Protein AF-A0A7C2EC09-F1 (afdb_monomer_lite)

Foldseek 3Di:
DDADDPVVLCVVLVDDLVVLCVQLVHDSVQVVCVNVVNDGDDPSSSVSSVVVVVVSVVVVVVVPDVPPDPVPPDPVVVVVVVVVVVVVVVVD

Structure (mmCIF, N/CA/C/O backbone):
data_AF-A0A7C2EC09-F1
#
_entry.id   AF-A0A7C2EC09-F1
#
loop_
_atom_site.group_PDB
_atom_site.id
_atom_site.type_symbol
_atom_site.label_atom_id
_atom_site.label_alt_id
_atom_site.label_comp_id
_atom_site.label_asym_id
_atom_site.label_entity_id
_atom_site.label_seq_id
_atom_site.pdbx_PDB_ins_code
_atom_site.Cartn_x
_atom_site.Cartn_y
_atom_site.Cartn_z
_atom_site.occupancy
_atom_site.B_iso_or_equiv
_atom_site.auth_seq_id
_atom_site.auth_comp_id
_atom_site.auth_asym_id
_atom_site.auth_atom_id
_atom_site.pdbx_PDB_model_num
ATOM 1 N N . MET A 1 1 ? 6.995 -18.477 -2.506 1.00 51.84 1 MET A N 1
ATOM 2 C CA . MET A 1 1 ? 6.277 -17.288 -1.995 1.00 51.84 1 MET A CA 1
ATOM 3 C C . MET A 1 1 ? 5.600 -16.623 -3.184 1.00 51.84 1 MET A C 1
ATOM 5 O O . MET A 1 1 ? 6.310 -16.359 -4.147 1.00 51.84 1 MET A O 1
ATOM 9 N N . PRO A 1 2 ? 4.269 -16.442 -3.197 1.00 63.34 2 PRO A N 1
ATOM 10 C CA . PRO A 1 2 ? 3.593 -15.762 -4.302 1.00 63.34 2 PRO A CA 1
ATOM 11 C C . PRO A 1 2 ? 4.098 -14.315 -4.422 1.00 63.34 2 PRO A C 1
ATOM 13 O O . PRO A 1 2 ? 4.318 -13.653 -3.405 1.00 63.34 2 PRO A O 1
ATOM 16 N N . ARG A 1 3 ? 4.309 -13.840 -5.656 1.00 72.50 3 ARG A N 1
ATOM 17 C CA . ARG A 1 3 ? 4.730 -12.460 -5.948 1.00 72.50 3 ARG A CA 1
ATOM 18 C C . ARG A 1 3 ? 3.680 -11.489 -5.399 1.00 72.50 3 ARG A C 1
ATOM 20 O O . ARG A 1 3 ? 2.484 -11.725 -5.551 1.00 72.50 3 ARG A O 1
ATOM 27 N N . PHE A 1 4 ? 4.119 -10.427 -4.724 1.00 84.25 4 PHE A N 1
ATOM 28 C CA . PHE A 1 4 ? 3.202 -9.417 -4.200 1.00 84.25 4 PHE A CA 1
ATOM 29 C C . PHE A 1 4 ? 2.577 -8.633 -5.358 1.00 84.25 4 PHE A C 1
ATOM 31 O O . PHE A 1 4 ? 3.294 -8.027 -6.154 1.00 84.25 4 PHE A O 1
ATOM 38 N N . ASP A 1 5 ? 1.249 -8.645 -5.435 1.00 88.44 5 ASP A N 1
ATOM 39 C CA . ASP A 1 5 ? 0.494 -7.921 -6.453 1.00 88.44 5 ASP A CA 1
ATOM 40 C C . ASP A 1 5 ? 0.121 -6.524 -5.940 1.00 88.44 5 ASP A C 1
ATOM 42 O O . ASP A 1 5 ? -0.772 -6.354 -5.102 1.00 88.44 5 ASP A O 1
ATOM 46 N N . LEU A 1 6 ? 0.844 -5.522 -6.443 1.00 89.38 6 LEU A N 1
ATOM 47 C CA . LEU A 1 6 ? 0.642 -4.124 -6.085 1.00 89.38 6 LEU A CA 1
ATOM 48 C C . LEU A 1 6 ? -0.679 -3.566 -6.634 1.00 89.38 6 LEU A C 1
ATOM 50 O O . LEU A 1 6 ? -1.335 -2.794 -5.939 1.00 89.38 6 LEU A O 1
ATOM 54 N N . GLN A 1 7 ? -1.100 -3.963 -7.839 1.00 89.38 7 GLN A N 1
ATOM 55 C CA . GLN A 1 7 ? -2.351 -3.471 -8.428 1.00 89.38 7 GLN A CA 1
ATOM 56 C C . GLN A 1 7 ? -3.547 -3.954 -7.615 1.00 89.38 7 GLN A C 1
ATOM 58 O O . GLN A 1 7 ? -4.404 -3.159 -7.224 1.00 89.38 7 GLN A O 1
ATOM 63 N N . ARG A 1 8 ? -3.555 -5.246 -7.278 1.00 90.06 8 ARG A N 1
ATOM 64 C CA . ARG A 1 8 ? -4.579 -5.824 -6.411 1.00 90.06 8 ARG A CA 1
ATOM 65 C C . ARG A 1 8 ? -4.582 -5.177 -5.028 1.00 90.06 8 ARG A C 1
ATOM 67 O O . ARG A 1 8 ? -5.648 -4.890 -4.496 1.00 90.06 8 ARG A O 1
ATOM 74 N N . PHE A 1 9 ? -3.410 -4.907 -4.452 1.00 90.81 9 PHE A N 1
ATOM 75 C CA . PHE A 1 9 ? -3.313 -4.211 -3.169 1.00 90.81 9 PHE A CA 1
ATOM 76 C C . PHE A 1 9 ? -3.947 -2.812 -3.209 1.00 90.81 9 PHE A C 1
ATOM 78 O O . PHE A 1 9 ? -4.697 -2.465 -2.296 1.00 90.81 9 PHE A O 1
ATOM 85 N N . LEU A 1 10 ? -3.673 -2.017 -4.247 1.00 90.50 10 LEU A N 1
ATOM 86 C CA . LEU A 1 10 ? -4.250 -0.677 -4.394 1.00 90.50 10 LEU A CA 1
ATOM 87 C C . LEU A 1 10 ? -5.774 -0.744 -4.570 1.00 90.50 10 LEU A C 1
ATOM 89 O O . LEU A 1 10 ? -6.491 0.008 -3.915 1.00 90.50 10 LEU A O 1
ATOM 93 N N . ALA A 1 11 ? -6.268 -1.692 -5.373 1.00 89.00 11 ALA A N 1
ATOM 94 C CA . ALA A 1 11 ? -7.701 -1.907 -5.570 1.00 89.00 11 ALA A CA 1
ATOM 95 C C . ALA A 1 11 ? -8.422 -2.318 -4.273 1.00 89.00 11 ALA A C 1
ATOM 97 O O . ALA A 1 11 ? -9.499 -1.809 -3.982 1.00 89.00 11 ALA A O 1
ATOM 98 N N . GLU A 1 12 ? -7.820 -3.203 -3.472 1.00 89.00 12 GLU A N 1
ATOM 99 C CA . GLU A 1 12 ? -8.399 -3.672 -2.205 1.00 89.00 12 GLU A CA 1
ATOM 100 C C . GLU A 1 12 ? -8.355 -2.615 -1.093 1.00 89.00 12 GLU A C 1
ATOM 102 O O . GLU A 1 12 ? -9.223 -2.599 -0.229 1.00 89.00 12 GLU A O 1
ATOM 107 N N . THR A 1 13 ? -7.331 -1.757 -1.073 1.00 84.69 13 THR A N 1
ATOM 108 C CA . THR A 1 13 ? -7.135 -0.772 0.009 1.00 84.69 13 THR A CA 1
ATOM 109 C C . THR A 1 13 ? -7.674 0.619 -0.314 1.00 84.69 13 THR A C 1
ATOM 111 O O . THR A 1 13 ? -7.751 1.457 0.582 1.00 84.69 13 THR A O 1
ATOM 114 N N . GLY A 1 14 ? -7.994 0.902 -1.581 1.00 86.12 14 GLY A N 1
ATOM 115 C CA . GLY A 1 14 ? -8.398 2.234 -2.042 1.00 86.12 14 GLY A CA 1
ATOM 116 C C . GLY A 1 14 ? -7.291 3.292 -1.943 1.00 86.12 14 GLY A C 1
ATOM 117 O O . GLY A 1 14 ? -7.555 4.488 -2.080 1.00 86.12 14 GLY A O 1
ATOM 118 N N . LEU A 1 15 ? -6.045 2.884 -1.679 1.00 87.38 15 LEU A N 1
ATOM 119 C CA . LEU A 1 15 ? -4.901 3.789 -1.655 1.00 87.38 15 LEU A CA 1
ATOM 120 C C . LEU A 1 15 ? -4.534 4.216 -3.077 1.00 87.38 15 LEU A C 1
ATOM 122 O O . LEU A 1 15 ? -4.552 3.416 -4.008 1.00 87.38 15 LEU A O 1
ATOM 126 N N . ASN A 1 16 ? -4.131 5.476 -3.229 1.00 90.00 16 ASN A N 1
ATOM 127 C CA . ASN A 1 16 ? -3.516 5.955 -4.461 1.00 90.00 16 ASN A CA 1
ATOM 128 C C . ASN A 1 16 ? -1.981 5.823 -4.395 1.00 90.00 16 ASN A C 1
ATOM 130 O O . ASN A 1 16 ? -1.388 5.749 -3.312 1.00 90.00 16 ASN A O 1
ATOM 134 N N . LEU A 1 17 ? -1.342 5.801 -5.567 1.00 90.56 17 LEU A N 1
ATOM 135 C CA . LEU A 1 17 ? 0.113 5.671 -5.712 1.00 90.56 17 LEU A CA 1
ATOM 136 C C . LEU A 1 17 ? 0.904 6.731 -4.918 1.00 90.56 17 LEU A C 1
ATOM 138 O O . LEU A 1 17 ? 1.784 6.325 -4.153 1.00 90.56 17 LEU A O 1
ATOM 142 N N . PRO A 1 18 ? 0.566 8.038 -4.973 1.00 90.19 18 PRO A N 1
ATOM 143 C CA . PRO A 1 18 ? 1.272 9.058 -4.197 1.00 90.19 18 PRO A CA 1
ATOM 144 C C . PRO A 1 18 ? 1.227 8.818 -2.682 1.00 90.19 18 PRO A C 1
ATOM 146 O O . PRO A 1 18 ? 2.237 8.962 -1.987 1.00 90.19 18 PRO A O 1
ATOM 149 N N . ARG A 1 19 ? 0.065 8.424 -2.133 1.00 88.56 19 ARG A N 1
ATOM 150 C CA . ARG A 1 19 ? -0.048 8.130 -0.694 1.00 88.56 19 ARG A CA 1
ATOM 151 C C . ARG A 1 19 ? 0.755 6.899 -0.321 1.00 88.56 19 ARG A C 1
ATOM 153 O O . ARG A 1 19 ? 1.403 6.904 0.724 1.00 88.56 19 ARG A O 1
ATOM 160 N N . LEU A 1 20 ? 0.736 5.862 -1.155 1.00 91.38 20 LEU A N 1
ATOM 161 C CA . LEU A 1 20 ? 1.537 4.673 -0.901 1.00 91.38 20 LEU A CA 1
ATOM 162 C C . LEU A 1 20 ? 3.038 4.995 -0.937 1.00 91.38 20 LEU A C 1
ATOM 164 O O . LEU A 1 20 ? 3.758 4.585 -0.028 1.00 91.38 20 LEU A O 1
ATOM 168 N N . ALA A 1 21 ? 3.494 5.781 -1.915 1.00 92.19 21 ALA A N 1
ATOM 169 C CA . ALA A 1 21 ? 4.879 6.242 -2.012 1.00 92.19 21 ALA A CA 1
ATOM 170 C C . ALA A 1 21 ? 5.315 6.979 -0.736 1.00 92.19 21 ALA A C 1
ATOM 172 O O . ALA A 1 21 ? 6.355 6.664 -0.157 1.00 92.19 21 ALA A O 1
ATOM 173 N N . SER A 1 22 ? 4.465 7.881 -0.235 1.00 91.56 22 SER A N 1
ATOM 174 C CA . SER A 1 22 ? 4.688 8.597 1.026 1.00 91.56 22 SER A CA 1
ATOM 175 C C . SER A 1 22 ? 4.773 7.655 2.236 1.00 91.56 22 SER A C 1
ATOM 177 O O . SER A 1 22 ? 5.701 7.755 3.042 1.00 91.56 22 SER A O 1
ATOM 179 N N . HIS A 1 23 ? 3.864 6.678 2.343 1.00 88.00 23 HIS A N 1
ATOM 180 C CA . HIS A 1 23 ? 3.878 5.690 3.429 1.00 88.00 23 HIS A CA 1
ATOM 181 C C . HIS A 1 23 ? 5.128 4.808 3.427 1.00 88.00 23 HIS A C 1
ATOM 183 O O . HIS A 1 23 ? 5.676 4.514 4.491 1.00 88.00 23 HIS A O 1
ATOM 189 N N . LEU A 1 24 ? 5.572 4.389 2.244 1.00 90.25 24 LEU A N 1
ATOM 190 C CA . LEU A 1 24 ? 6.763 3.563 2.068 1.00 90.25 24 LEU A CA 1
ATOM 191 C C . LEU A 1 24 ? 8.061 4.386 2.096 1.00 90.25 24 LEU A C 1
ATOM 193 O O . LEU A 1 24 ? 9.136 3.813 2.253 1.00 90.25 24 LEU A O 1
ATOM 197 N N . ARG A 1 25 ? 7.964 5.722 2.002 1.00 92.25 25 ARG A N 1
ATOM 198 C CA . ARG A 1 25 ? 9.090 6.658 1.841 1.00 92.25 25 ARG A CA 1
ATOM 199 C C . ARG A 1 25 ? 9.955 6.324 0.621 1.00 92.25 25 ARG A C 1
ATOM 201 O O . ARG A 1 25 ? 11.182 6.362 0.692 1.00 92.25 25 ARG A O 1
ATOM 208 N N . VAL A 1 26 ? 9.302 6.001 -0.491 1.00 92.50 26 VAL A N 1
ATOM 209 C CA . VAL A 1 26 ? 9.931 5.713 -1.789 1.00 92.50 26 VAL A CA 1
ATOM 210 C C . VAL A 1 26 ? 9.473 6.727 -2.833 1.00 92.50 26 VAL A C 1
ATOM 212 O O . VAL A 1 26 ? 8.477 7.422 -2.640 1.00 92.50 26 VAL A O 1
ATOM 215 N N . ALA A 1 27 ? 10.196 6.818 -3.948 1.00 92.75 27 ALA A N 1
ATOM 216 C CA . ALA A 1 27 ? 9.774 7.643 -5.072 1.00 92.75 27 ALA A CA 1
ATOM 217 C C . ALA A 1 27 ? 8.503 7.072 -5.720 1.00 92.75 27 ALA A C 1
ATOM 219 O O . ALA A 1 27 ? 8.371 5.861 -5.886 1.00 92.75 27 ALA A O 1
ATOM 220 N N . GLU A 1 28 ? 7.593 7.941 -6.151 1.00 92.12 28 GLU A N 1
ATOM 221 C CA . GLU A 1 28 ? 6.388 7.524 -6.876 1.00 92.12 28 GLU A CA 1
ATOM 222 C C . GLU A 1 28 ? 6.734 6.779 -8.172 1.00 92.12 28 GLU A C 1
ATOM 224 O O . GLU A 1 28 ? 6.221 5.686 -8.405 1.00 92.12 28 GLU A O 1
ATOM 229 N N . ALA A 1 29 ? 7.715 7.284 -8.929 1.00 92.69 29 ALA A N 1
ATOM 230 C CA . ALA A 1 29 ? 8.210 6.663 -10.161 1.00 92.69 29 ALA A CA 1
ATOM 231 C C . ALA A 1 29 ? 8.696 5.212 -9.970 1.00 92.69 29 ALA A C 1
ATOM 233 O O . ALA A 1 29 ? 8.624 4.396 -10.890 1.00 92.69 29 ALA A O 1
ATOM 234 N N . TYR A 1 30 ? 9.173 4.858 -8.770 1.00 92.56 30 TYR A N 1
ATOM 235 C CA . TYR A 1 30 ? 9.527 3.474 -8.456 1.00 92.56 30 TYR A CA 1
ATOM 236 C C . TYR A 1 30 ? 8.281 2.581 -8.417 1.00 92.56 30 TYR A C 1
ATOM 238 O O . TYR A 1 30 ? 8.272 1.508 -9.019 1.00 92.56 30 TYR A O 1
ATOM 246 N N . LEU A 1 31 ? 7.209 3.034 -7.764 1.00 92.25 31 LEU A N 1
ATOM 247 C CA . LEU A 1 31 ? 5.952 2.291 -7.710 1.00 92.25 31 LEU A CA 1
ATOM 248 C C . LEU A 1 31 ? 5.264 2.234 -9.079 1.00 92.25 31 LEU A C 1
ATOM 250 O O . LEU A 1 31 ? 4.720 1.191 -9.431 1.00 92.25 31 LEU A O 1
ATOM 254 N N . GLU A 1 32 ? 5.345 3.296 -9.883 1.00 93.44 32 GLU A N 1
ATOM 255 C CA . GLU A 1 32 ? 4.879 3.283 -11.277 1.00 93.44 32 GLU A CA 1
ATOM 256 C C . GLU A 1 32 ? 5.605 2.218 -12.108 1.00 93.44 32 GLU A C 1
ATOM 258 O O . GLU A 1 32 ? 4.969 1.448 -12.831 1.00 93.44 32 GLU A O 1
ATOM 263 N N . ALA A 1 33 ? 6.932 2.114 -11.969 1.00 92.19 33 ALA A N 1
ATOM 264 C CA . ALA A 1 33 ? 7.718 1.089 -12.648 1.00 92.19 33 ALA A CA 1
ATOM 265 C C . ALA A 1 33 ? 7.316 -0.329 -12.211 1.00 92.19 33 ALA A C 1
ATOM 267 O O . ALA A 1 33 ? 7.256 -1.229 -13.051 1.00 92.19 33 ALA A O 1
ATOM 268 N N . VAL A 1 34 ? 6.993 -0.533 -10.929 1.00 92.06 34 VAL A N 1
ATOM 269 C CA . VAL A 1 34 ? 6.463 -1.811 -10.427 1.00 92.06 34 VAL A CA 1
ATOM 270 C C . VAL A 1 34 ? 5.098 -2.121 -11.045 1.00 92.06 34 VAL A C 1
ATOM 272 O O . VAL A 1 34 ? 4.892 -3.234 -11.526 1.00 92.06 34 VAL A O 1
ATOM 275 N N . VAL A 1 35 ? 4.173 -1.155 -11.070 1.00 89.31 35 VAL A N 1
ATOM 276 C CA . VAL A 1 35 ? 2.833 -1.329 -11.666 1.00 89.31 35 VAL A CA 1
ATOM 277 C C . VAL A 1 35 ? 2.924 -1.640 -13.161 1.00 89.31 35 VAL A C 1
ATOM 279 O O . VAL A 1 35 ? 2.160 -2.465 -13.658 1.00 89.31 35 VAL A O 1
ATOM 282 N N . ALA A 1 36 ? 3.881 -1.030 -13.863 1.00 90.56 36 ALA A N 1
ATOM 283 C CA . ALA A 1 36 ? 4.166 -1.282 -15.274 1.00 90.56 36 ALA A CA 1
ATOM 284 C C . ALA A 1 36 ? 4.945 -2.590 -15.533 1.00 90.56 36 ALA A C 1
ATOM 286 O O . ALA A 1 36 ? 5.304 -2.864 -16.677 1.00 90.56 36 ALA A O 1
ATOM 287 N N . GLY A 1 37 ? 5.268 -3.371 -14.494 1.00 88.69 37 GLY A N 1
ATOM 288 C CA . GLY A 1 37 ? 6.040 -4.614 -14.605 1.00 88.69 37 GLY A CA 1
ATOM 289 C C . GLY A 1 37 ? 7.518 -4.419 -14.967 1.00 88.69 37 GLY A C 1
ATOM 290 O O . GLY A 1 37 ? 8.204 -5.391 -15.272 1.00 88.69 37 GLY A O 1
ATOM 291 N N . ARG A 1 38 ? 8.018 -3.178 -14.932 1.00 89.81 38 ARG A N 1
ATOM 292 C CA . ARG A 1 38 ? 9.411 -2.811 -15.239 1.00 89.81 38 ARG A CA 1
ATOM 293 C C . ARG A 1 38 ? 10.346 -2.956 -14.036 1.00 89.81 38 ARG A C 1
ATOM 295 O O . ARG A 1 38 ? 11.559 -2.947 -14.209 1.00 89.81 38 ARG A O 1
ATOM 302 N N . ALA A 1 39 ? 9.791 -3.066 -12.831 1.00 89.62 39 ALA A N 1
ATOM 303 C CA . ALA A 1 39 ? 10.523 -3.258 -11.584 1.00 89.62 39 ALA A CA 1
ATOM 304 C C . ALA A 1 39 ? 9.790 -4.240 -10.656 1.00 89.62 39 ALA A C 1
ATOM 306 O O . ALA A 1 39 ? 8.637 -4.612 -10.891 1.00 89.62 39 ALA A O 1
ATOM 307 N N . GLU A 1 40 ? 10.456 -4.646 -9.575 1.00 89.50 40 GLU A N 1
ATOM 308 C CA . GLU A 1 40 ? 9.874 -5.487 -8.528 1.00 89.50 40 GLU A CA 1
ATOM 309 C C . GLU A 1 40 ? 9.947 -4.802 -7.161 1.00 89.50 40 GLU A C 1
ATOM 311 O O . GLU A 1 40 ? 10.895 -4.068 -6.863 1.00 89.50 40 GLU A O 1
ATOM 316 N N . LEU A 1 41 ? 8.941 -5.061 -6.320 1.00 89.38 41 LEU A N 1
ATOM 317 C CA . LEU A 1 41 ? 8.961 -4.634 -4.923 1.00 89.38 41 LEU A CA 1
ATOM 318 C C . LEU A 1 41 ? 10.016 -5.413 -4.156 1.00 89.38 41 LEU A C 1
ATOM 320 O O . LEU A 1 41 ? 10.012 -6.649 -4.179 1.00 89.38 41 LEU A O 1
ATOM 324 N N . THR A 1 42 ? 10.861 -4.705 -3.412 1.00 90.88 42 THR A N 1
ATOM 325 C CA . THR A 1 42 ? 11.807 -5.374 -2.522 1.00 90.88 42 THR A CA 1
ATOM 326 C C . THR A 1 42 ? 11.052 -6.126 -1.418 1.00 90.88 42 THR A C 1
ATOM 328 O O . THR A 1 42 ? 9.931 -5.744 -1.065 1.00 90.88 42 THR A O 1
ATOM 331 N N . PRO A 1 43 ? 11.641 -7.170 -0.807 1.00 90.69 43 PRO A N 1
ATOM 332 C CA . PRO A 1 43 ? 11.011 -7.868 0.315 1.00 90.69 43 PRO A CA 1
ATOM 333 C C . PRO A 1 43 ? 10.602 -6.927 1.460 1.00 90.69 43 PRO A C 1
ATOM 335 O O . PRO A 1 43 ? 9.548 -7.107 2.063 1.00 90.69 43 PRO A O 1
ATOM 338 N N . ARG A 1 44 ? 11.393 -5.875 1.718 1.00 90.94 44 ARG A N 1
ATOM 339 C CA . ARG A 1 44 ? 11.084 -4.846 2.721 1.00 90.94 44 ARG A CA 1
ATOM 340 C C . ARG A 1 44 ? 9.806 -4.078 2.376 1.00 90.94 44 ARG A C 1
ATOM 342 O O . ARG A 1 44 ? 8.978 -3.859 3.260 1.00 90.94 44 ARG A O 1
ATOM 349 N N . ASP A 1 45 ? 9.642 -3.685 1.116 1.00 90.62 45 ASP A N 1
ATOM 350 C CA . ASP A 1 45 ? 8.482 -2.906 0.667 1.00 90.62 45 ASP A CA 1
ATOM 351 C C . ASP A 1 45 ? 7.210 -3.756 0.643 1.00 90.62 45 ASP A C 1
ATOM 353 O O . ASP A 1 45 ? 6.133 -3.282 1.010 1.00 90.62 45 ASP A O 1
ATOM 357 N N . GLN A 1 46 ? 7.335 -5.039 0.291 1.00 92.00 46 GLN A N 1
ATOM 358 C CA . GLN A 1 46 ? 6.233 -5.999 0.386 1.00 92.00 46 GLN A CA 1
ATOM 359 C C . GLN A 1 46 ? 5.743 -6.139 1.833 1.00 92.00 46 GLN A C 1
ATOM 361 O O . GLN A 1 46 ? 4.536 -6.089 2.086 1.00 92.00 46 GLN A O 1
ATOM 366 N N . GLU A 1 47 ? 6.659 -6.251 2.797 1.00 91.19 47 GLU A N 1
ATOM 367 C CA . GLU A 1 47 ? 6.306 -6.342 4.216 1.00 91.19 47 GLU A CA 1
ATOM 368 C C . GLU A 1 47 ? 5.672 -5.056 4.732 1.00 91.19 47 GLU A C 1
ATOM 370 O O . GLU A 1 47 ? 4.678 -5.104 5.460 1.00 91.19 47 GLU A O 1
ATOM 375 N N . ALA A 1 48 ? 6.178 -3.903 4.297 1.00 91.38 48 ALA A N 1
ATOM 376 C CA . ALA A 1 48 ? 5.585 -2.615 4.618 1.00 91.38 48 ALA A CA 1
ATOM 377 C C . ALA A 1 48 ? 4.149 -2.489 4.069 1.00 91.38 48 ALA A C 1
ATOM 379 O O . ALA A 1 48 ? 3.257 -2.060 4.804 1.00 91.38 48 ALA A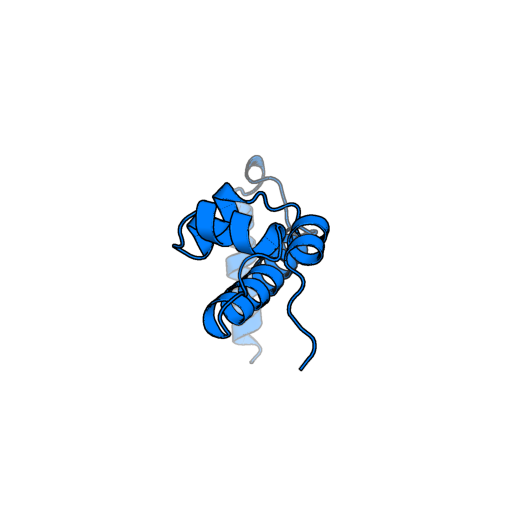 O 1
ATOM 380 N N . CYS A 1 49 ? 3.880 -2.953 2.843 1.00 90.81 49 CYS A N 1
ATOM 381 C CA . CYS A 1 49 ? 2.520 -3.004 2.297 1.00 90.81 49 CYS A CA 1
ATOM 382 C C . CYS A 1 49 ? 1.608 -3.950 3.098 1.00 90.81 49 CYS A C 1
ATOM 384 O O . CYS A 1 49 ? 0.469 -3.6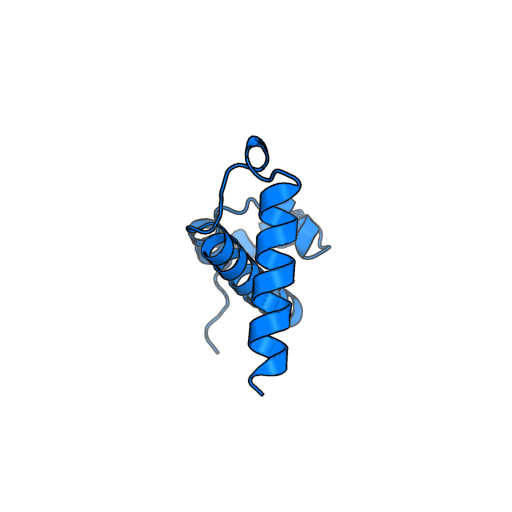00 3.412 1.00 90.81 49 CYS A O 1
ATOM 386 N N . ARG A 1 50 ? 2.095 -5.136 3.497 1.00 90.62 50 ARG A N 1
ATOM 387 C CA . ARG A 1 50 ? 1.325 -6.077 4.339 1.00 90.62 50 ARG A CA 1
ATOM 388 C C . ARG A 1 50 ? 0.991 -5.482 5.707 1.00 90.62 50 ARG A C 1
ATOM 390 O O . ARG A 1 50 ? -0.137 -5.631 6.180 1.00 90.62 50 ARG A O 1
ATOM 397 N N . LEU A 1 51 ? 1.942 -4.793 6.336 1.00 90.62 51 LEU A N 1
ATOM 398 C CA . LEU A 1 51 ? 1.725 -4.081 7.597 1.00 90.62 51 LEU A CA 1
ATOM 399 C C . LEU A 1 51 ? 0.705 -2.951 7.434 1.00 90.62 51 LEU A C 1
ATOM 401 O O . LEU A 1 51 ? -0.174 -2.800 8.284 1.00 90.62 51 LEU A O 1
ATOM 405 N N . LEU A 1 52 ? 0.782 -2.198 6.335 1.00 89.31 52 LEU A N 1
ATOM 406 C CA . LEU A 1 52 ? -0.176 -1.142 6.025 1.00 89.31 52 LEU A CA 1
ATOM 407 C C . LEU A 1 52 ? -1.593 -1.705 5.853 1.00 89.31 52 LEU A C 1
ATOM 409 O O . LEU A 1 52 ? -2.516 -1.182 6.470 1.00 89.31 52 LEU A O 1
ATOM 413 N N . ARG A 1 53 ? -1.759 -2.825 5.132 1.00 87.94 53 ARG A N 1
ATOM 414 C CA . ARG A 1 53 ? -3.054 -3.523 5.009 1.00 87.94 53 ARG A CA 1
ATOM 415 C C . ARG A 1 53 ? -3.644 -3.876 6.372 1.00 87.94 53 ARG A C 1
ATOM 417 O O . ARG A 1 53 ? -4.815 -3.616 6.619 1.00 87.94 53 ARG A O 1
ATOM 424 N N . ARG A 1 54 ? -2.834 -4.452 7.270 1.00 87.19 54 ARG A N 1
ATOM 425 C CA . ARG A 1 54 ? -3.284 -4.816 8.626 1.00 87.19 54 ARG A CA 1
ATOM 426 C C . ARG A 1 54 ? -3.739 -3.594 9.420 1.00 87.19 54 ARG A C 1
ATOM 428 O O . ARG A 1 54 ? -4.750 -3.672 10.105 1.00 87.19 54 ARG A O 1
ATOM 435 N N . ARG A 1 55 ? -3.020 -2.472 9.312 1.00 85.44 55 ARG A N 1
ATOM 436 C CA . ARG A 1 55 ? -3.391 -1.217 9.984 1.00 85.44 55 ARG A CA 1
ATOM 437 C C . ARG A 1 55 ? -4.674 -0.616 9.429 1.00 85.44 55 ARG A C 1
ATOM 439 O O . ARG A 1 55 ? -5.485 -0.153 10.217 1.00 85.44 55 ARG A O 1
ATOM 446 N N . LEU A 1 56 ? -4.863 -0.638 8.111 1.00 83.88 56 LEU A N 1
ATOM 447 C CA . LEU A 1 56 ? -6.098 -0.163 7.485 1.00 83.88 56 LEU A CA 1
ATOM 448 C C . LEU A 1 56 ? -7.296 -1.012 7.916 1.00 83.88 56 LEU A C 1
ATOM 450 O O . LEU A 1 56 ? -8.289 -0.457 8.364 1.00 83.88 56 LEU A O 1
ATOM 454 N N . ALA A 1 57 ? -7.156 -2.341 7.906 1.00 80.06 57 ALA A N 1
ATOM 455 C CA . ALA A 1 57 ? -8.200 -3.245 8.385 1.00 80.06 57 ALA A CA 1
ATOM 456 C C . ALA A 1 57 ? -8.514 -3.046 9.880 1.00 80.06 57 ALA A C 1
ATOM 458 O O . ALA A 1 57 ? -9.670 -3.094 10.283 1.00 80.06 57 ALA A O 1
ATOM 459 N N . GLN A 1 58 ? -7.500 -2.791 10.717 1.00 72.81 58 GLN A N 1
ATOM 460 C CA . GLN A 1 58 ? -7.712 -2.451 12.128 1.00 72.81 58 GLN A CA 1
ATOM 461 C C . GLN A 1 58 ? -8.389 -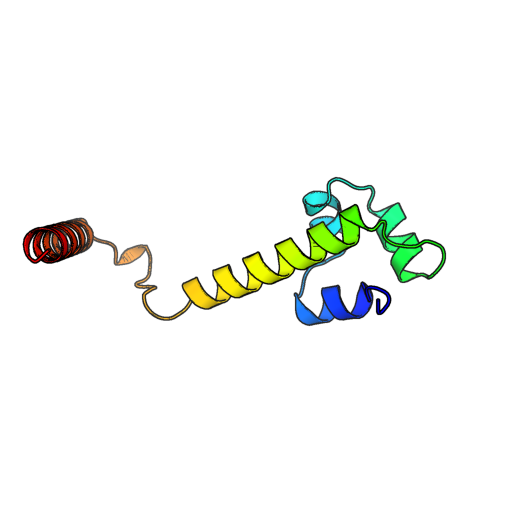1.087 12.300 1.00 72.81 58 GLN A C 1
ATOM 463 O O . GLN A 1 58 ? -9.270 -0.960 13.140 1.00 72.81 58 GLN A O 1
ATOM 468 N N . ALA A 1 59 ? -8.009 -0.074 11.519 1.00 65.19 59 ALA A N 1
ATOM 469 C CA . ALA A 1 59 ? -8.643 1.242 11.564 1.00 65.19 59 ALA A CA 1
ATOM 470 C C . ALA A 1 59 ? -10.119 1.176 11.139 1.00 65.19 59 ALA A C 1
ATOM 472 O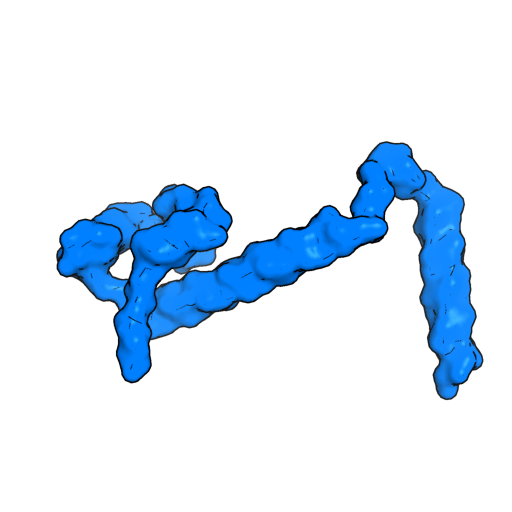 O . ALA A 1 59 ? -10.964 1.797 11.777 1.00 65.19 59 ALA A O 1
ATOM 473 N N . GLU A 1 60 ? -10.433 0.374 10.122 1.00 59.50 60 GLU A N 1
ATOM 474 C CA . GLU A 1 60 ? -11.805 0.096 9.692 1.00 59.50 60 GLU A CA 1
ATOM 475 C C . GLU A 1 60 ? -12.599 -0.651 10.777 1.00 59.50 60 GLU A C 1
ATOM 477 O O . GLU A 1 60 ? -13.729 -0.278 11.081 1.00 59.50 60 GLU A O 1
ATOM 482 N N . GLN A 1 61 ? -11.985 -1.633 11.451 1.00 54.97 61 GLN A N 1
ATOM 483 C CA . GLN A 1 61 ? -12.603 -2.340 12.582 1.00 54.97 61 GLN A CA 1
ATOM 484 C C . GLN A 1 61 ? -12.834 -1.446 13.808 1.00 54.97 61 GLN A C 1
ATOM 486 O O . GLN A 1 61 ? -13.816 -1.633 14.517 1.00 54.97 61 GLN A O 1
ATOM 491 N N . VAL A 1 62 ? -11.968 -0.461 14.061 1.00 53.59 62 VAL A N 1
ATOM 492 C CA . VAL A 1 62 ? -12.167 0.533 15.133 1.00 53.59 62 VAL A CA 1
ATOM 493 C C . VAL A 1 62 ? -13.251 1.560 14.756 1.00 53.59 62 VAL A C 1
ATOM 495 O O . VAL A 1 62 ? -13.824 2.199 15.637 1.00 53.59 62 VAL A O 1
ATOM 498 N N . GLY A 1 63 ? -13.589 1.686 13.468 1.00 48.31 63 GLY A N 1
ATOM 499 C CA . GLY A 1 63 ? -14.649 2.558 12.950 1.00 48.31 63 GLY A CA 1
ATOM 500 C C . GLY A 1 63 ? -16.089 2.068 13.173 1.00 48.31 63 GLY A C 1
ATOM 501 O O . GLY A 1 63 ? -17.023 2.766 12.787 1.00 48.31 63 GLY A O 1
ATOM 502 N N . LEU A 1 64 ? -16.304 0.908 13.801 1.00 44.12 64 LEU A N 1
ATOM 503 C CA . LEU A 1 64 ? -17.625 0.320 14.076 1.00 44.12 64 LEU A CA 1
ATOM 504 C C . LEU A 1 64 ? -17.675 -0.189 15.534 1.00 44.12 64 LEU A C 1
ATOM 506 O O . LEU A 1 64 ? -16.696 -0.774 15.988 1.00 44.12 64 LEU A O 1
ATOM 510 N N . PRO A 1 65 ? -18.791 -0.142 16.289 1.00 45.16 65 PRO A N 1
ATOM 511 C CA . PRO A 1 65 ? -19.803 0.879 16.536 1.00 45.16 65 PRO A CA 1
ATOM 512 C C . PRO A 1 65 ? -19.642 1.468 17.965 1.00 45.16 65 PRO A C 1
ATOM 514 O O . PRO A 1 65 ? -20.599 1.555 18.726 1.00 45.16 65 PRO A O 1
ATOM 517 N N . PHE A 1 66 ? -18.424 1.847 18.366 1.00 48.59 66 PHE A N 1
ATOM 518 C CA . PHE A 1 66 ? -18.209 2.751 19.517 1.00 48.59 66 PHE A CA 1
ATOM 519 C C . PHE A 1 66 ? -17.939 4.196 19.071 1.00 48.59 66 PHE A C 1
ATOM 521 O O . PHE A 1 66 ? -17.474 5.025 19.851 1.00 48.59 66 PHE A O 1
ATOM 528 N N . ALA A 1 67 ? -18.236 4.506 17.809 1.00 50.22 67 ALA A N 1
ATOM 529 C CA . ALA A 1 67 ? -18.221 5.857 17.282 1.00 50.22 67 ALA A CA 1
ATOM 530 C C . ALA A 1 67 ? -19.532 6.563 17.662 1.00 50.22 67 ALA A C 1
ATOM 532 O O . ALA A 1 67 ? -20.401 6.787 16.823 1.00 50.22 67 ALA A O 1
ATOM 533 N N . GLU A 1 68 ? -19.676 6.929 18.940 1.00 47.84 68 GLU A N 1
ATOM 534 C CA . GLU A 1 68 ? -20.390 8.179 19.207 1.00 47.84 68 GLU A CA 1
ATOM 535 C C . GLU A 1 68 ? -19.671 9.278 18.399 1.00 47.84 68 GLU A C 1
ATOM 537 O O . GLU A 1 68 ? -18.431 9.302 18.386 1.00 47.84 68 GLU A O 1
ATOM 542 N N . PRO A 1 69 ? -20.398 10.164 17.696 1.00 53.56 69 PRO A N 1
ATOM 543 C CA . PRO A 1 69 ? -19.790 11.318 17.052 1.00 53.56 69 PRO A CA 1
ATOM 544 C C . PRO A 1 69 ? -18.894 12.052 18.064 1.00 53.56 69 PRO A C 1
ATOM 546 O O . PRO A 1 69 ? -19.267 12.158 19.237 1.00 53.56 69 PRO A O 1
ATOM 549 N N . PRO A 1 70 ? -17.735 12.609 17.668 1.00 53.78 70 PRO A N 1
ATOM 550 C CA . PRO A 1 70 ? -16.889 13.378 18.587 1.00 53.78 70 PRO A CA 1
ATOM 551 C C . PRO A 1 70 ? -17.626 14.576 19.217 1.00 53.78 70 PRO A C 1
ATOM 553 O O . PRO A 1 70 ? -17.207 15.086 20.252 1.00 53.78 70 PRO A O 1
ATOM 556 N N . GLU A 1 71 ? -18.755 14.986 18.639 1.00 53.62 71 GLU A N 1
ATOM 557 C CA . GLU A 1 71 ? -19.678 15.993 19.169 1.00 53.62 71 GLU A CA 1
ATOM 558 C C . GLU A 1 71 ? -20.412 15.533 20.443 1.00 53.62 71 GLU A C 1
ATOM 560 O O . GLU A 1 71 ? -20.796 16.359 21.269 1.00 53.62 71 GLU A O 1
ATOM 565 N N . THR A 1 72 ? -20.592 14.223 20.640 1.00 52.97 72 THR A N 1
ATOM 566 C CA . THR A 1 72 ? -21.335 13.640 21.772 1.00 52.97 72 THR A CA 1
ATOM 567 C C . THR A 1 72 ? -20.425 13.125 22.889 1.00 52.97 72 THR A C 1
ATOM 569 O O . THR A 1 72 ? -20.915 12.789 23.970 1.00 52.97 72 THR A O 1
ATOM 572 N N . PHE A 1 73 ? -19.098 13.146 22.690 1.00 58.09 73 PHE A N 1
ATOM 573 C CA . PHE A 1 73 ? -18.112 12.768 23.705 1.00 58.09 73 PHE A CA 1
ATOM 574 C C . PHE A 1 73 ? -17.999 13.847 24.792 1.00 58.09 73 PHE A C 1
ATOM 576 O O . PHE A 1 73 ? -17.024 14.589 24.926 1.00 58.09 73 PHE A O 1
ATOM 583 N N . THR A 1 74 ? -19.055 13.964 25.587 1.00 64.69 74 THR A N 1
ATOM 584 C CA . THR A 1 74 ? -19.120 14.901 26.699 1.00 64.69 74 THR A CA 1
ATOM 585 C C . THR A 1 74 ? -18.204 14.440 27.832 1.00 64.69 74 THR A C 1
ATOM 587 O O . THR A 1 74 ? -17.905 13.258 28.021 1.00 64.69 74 THR A O 1
ATOM 590 N N . ARG A 1 75 ? -17.810 15.385 28.690 1.00 63.84 75 ARG A N 1
ATOM 591 C CA . ARG A 1 75 ? -17.030 15.125 29.914 1.00 63.84 75 ARG A CA 1
ATOM 592 C C . ARG A 1 75 ? -17.678 14.074 30.837 1.00 63.84 75 ARG A C 1
ATOM 594 O O . ARG A 1 75 ? -16.991 13.485 31.671 1.00 63.84 75 ARG A O 1
ATOM 601 N N . ILE A 1 76 ? -18.987 13.843 30.702 1.00 70.81 76 ILE A N 1
ATOM 602 C CA . ILE A 1 76 ? -19.743 12.819 31.433 1.00 70.81 76 ILE A CA 1
ATOM 603 C C . ILE A 1 76 ? -19.403 11.420 30.904 1.00 70.81 76 ILE A C 1
ATOM 605 O O . ILE A 1 76 ? -19.115 10.531 31.706 1.00 70.81 76 ILE A O 1
ATOM 609 N N . HIS A 1 77 ? -19.331 11.247 29.582 1.00 68.50 77 HIS A N 1
ATOM 610 C CA . HIS A 1 77 ? -19.003 9.970 28.946 1.00 68.50 77 HIS A CA 1
ATOM 611 C C . HIS A 1 77 ? -17.581 9.510 29.316 1.00 68.50 77 HIS A C 1
ATOM 613 O O . HIS A 1 77 ? -17.370 8.373 29.743 1.00 68.50 77 HIS A O 1
ATOM 619 N N . ALA A 1 78 ? -16.617 10.439 29.315 1.00 71.88 78 ALA A N 1
ATOM 620 C CA . ALA A 1 78 ? -15.251 10.177 29.7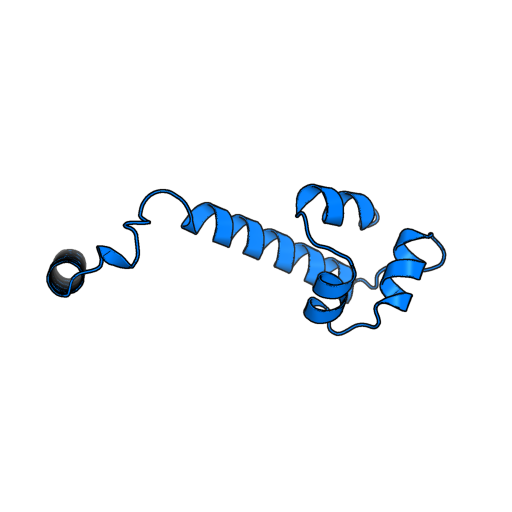75 1.00 71.88 78 ALA A CA 1
ATOM 621 C C . ALA A 1 78 ? -15.189 9.729 31.252 1.00 71.88 78 ALA A C 1
ATOM 623 O O . ALA A 1 78 ? -14.421 8.832 31.607 1.00 71.88 78 ALA A O 1
ATOM 624 N N . ARG A 1 79 ? -16.018 10.321 32.127 1.00 75.50 79 ARG A N 1
ATOM 625 C CA . ARG A 1 79 ? -16.100 9.945 33.551 1.00 75.50 79 ARG A CA 1
ATOM 626 C C . ARG A 1 79 ? -16.735 8.571 33.755 1.00 75.50 79 ARG A C 1
ATOM 628 O O . ARG A 1 79 ? -16.280 7.828 34.623 1.00 75.50 79 ARG A O 1
ATOM 635 N N . LEU A 1 80 ? -17.763 8.232 32.978 1.00 77.50 80 LEU A N 1
ATOM 636 C CA . LEU A 1 80 ? -18.404 6.917 33.029 1.00 77.50 80 LEU A CA 1
ATOM 637 C C . LEU A 1 80 ? -17.441 5.818 32.569 1.00 77.50 80 LEU A C 1
ATOM 639 O O . LEU A 1 80 ? -17.282 4.821 33.272 1.00 77.50 80 LEU A O 1
ATOM 643 N N . LEU A 1 81 ? -16.711 6.050 31.475 1.00 77.75 81 LEU A N 1
ATOM 644 C CA . LEU A 1 81 ? -15.703 5.115 30.976 1.00 77.75 81 LEU A CA 1
ATOM 645 C C . LEU A 1 81 ? -14.550 4.918 31.972 1.00 77.75 81 LEU A C 1
ATOM 647 O O . LEU A 1 81 ? -14.118 3.789 32.209 1.00 77.75 81 LEU A O 1
ATOM 651 N N . ALA A 1 82 ? -14.069 5.999 32.595 1.00 75.69 82 ALA A N 1
ATOM 652 C CA . ALA A 1 82 ? -13.039 5.914 33.629 1.00 75.69 82 ALA A CA 1
ATOM 653 C C . ALA A 1 82 ? -13.509 5.073 34.828 1.00 75.69 82 ALA A C 1
ATOM 655 O O . ALA A 1 82 ? -12.779 4.197 35.285 1.00 75.69 82 ALA A O 1
ATOM 656 N N . ARG A 1 83 ? -14.753 5.270 35.289 1.00 73.00 83 ARG A N 1
ATOM 657 C CA . ARG A 1 83 ? -15.342 4.482 3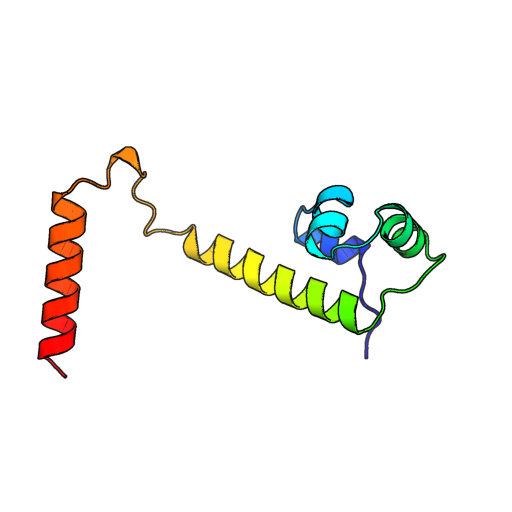6.386 1.00 73.00 83 ARG A CA 1
ATOM 658 C C . ARG A 1 83 ? -15.526 3.008 36.024 1.00 73.00 83 ARG A C 1
ATOM 660 O O . ARG A 1 83 ? -15.231 2.153 36.856 1.00 73.00 83 ARG A O 1
ATOM 667 N N . ALA A 1 84 ? -15.974 2.707 34.806 1.00 74.75 84 ALA A N 1
ATOM 668 C CA . ALA A 1 84 ? -16.124 1.332 34.328 1.00 74.75 84 ALA A CA 1
ATOM 669 C C . ALA A 1 84 ? -14.774 0.595 34.300 1.00 74.75 84 ALA A C 1
ATOM 671 O O . ALA A 1 84 ? -14.668 -0.524 34.795 1.00 74.75 84 ALA A O 1
ATOM 672 N N . ARG A 1 85 ? -13.713 1.261 33.821 1.00 72.88 85 ARG A N 1
ATOM 673 C CA . ARG A 1 85 ? -12.344 0.716 33.829 1.00 72.88 85 ARG A CA 1
ATOM 674 C C . ARG A 1 85 ? -11.799 0.494 35.238 1.00 72.88 85 ARG A C 1
ATOM 676 O O . ARG A 1 85 ? -11.131 -0.506 35.474 1.00 72.88 85 ARG A O 1
ATOM 683 N N . SER A 1 86 ? -12.081 1.397 36.177 1.00 69.62 86 SER A N 1
ATOM 684 C CA . SER A 1 86 ? -11.662 1.231 37.573 1.00 69.62 86 SER A CA 1
ATOM 685 C C . SER A 1 86 ? -12.359 0.059 38.267 1.00 69.62 86 SER A C 1
ATOM 687 O O . SER A 1 86 ? -11.710 -0.626 39.047 1.00 69.62 86 SER A O 1
ATOM 689 N N . ARG A 1 87 ? -13.641 -0.202 37.969 1.00 67.75 87 ARG A N 1
ATOM 690 C CA . ARG A 1 87 ? -14.358 -1.378 38.494 1.00 67.75 87 ARG A CA 1
ATOM 691 C C . ARG A 1 87 ? -13.813 -2.685 37.929 1.00 67.75 87 ARG A C 1
ATOM 693 O O . ARG A 1 87 ? -13.464 -3.562 38.704 1.00 67.75 87 ARG A O 1
ATOM 700 N N . ALA A 1 88 ? -13.627 -2.759 36.611 1.00 62.75 88 ALA A N 1
ATOM 701 C CA . ALA A 1 88 ? -13.062 -3.943 35.962 1.00 62.75 88 ALA A CA 1
ATOM 702 C C . ALA A 1 88 ? -11.645 -4.290 36.464 1.00 62.75 88 ALA A C 1
ATOM 704 O O . ALA A 1 88 ? -11.248 -5.446 36.434 1.00 62.75 88 ALA A O 1
ATOM 705 N N . ARG A 1 89 ? -10.884 -3.295 36.942 1.00 62.53 89 ARG A N 1
ATOM 706 C CA . ARG A 1 89 ? -9.549 -3.481 37.534 1.00 62.53 89 ARG A CA 1
ATOM 707 C C . ARG A 1 89 ? -9.573 -3.858 39.023 1.00 62.53 89 ARG A C 1
ATOM 709 O O . ARG A 1 89 ? -8.550 -4.282 39.539 1.00 62.53 89 ARG A O 1
ATOM 716 N N . ALA A 1 90 ? -10.690 -3.653 39.716 1.00 61.69 90 ALA A N 1
ATOM 717 C CA . ALA A 1 90 ? -10.849 -4.001 41.130 1.00 61.69 90 ALA A CA 1
ATOM 718 C C . ALA A 1 90 ? -11.417 -5.418 41.336 1.00 61.69 90 ALA A C 1
ATOM 720 O O . ALA A 1 90 ? -11.370 -5.932 42.447 1.00 61.69 90 ALA A O 1
ATOM 721 N N . GLU A 1 91 ? -11.965 -6.027 40.281 1.00 55.69 91 GLU A N 1
ATOM 722 C CA . GLU A 1 91 ? -12.533 -7.385 40.282 1.00 55.69 91 GLU A CA 1
ATOM 723 C C . GLU A 1 91 ? -11.517 -8.475 39.871 1.00 55.69 91 GLU A C 1
ATOM 725 O O . GLU A 1 91 ? -11.866 -9.653 39.832 1.00 55.69 91 GLU A O 1
ATOM 730 N N . THR A 1 92 ? -10.264 -8.093 39.595 1.00 47.78 92 THR A N 1
ATOM 731 C CA . THR A 1 92 ? -9.105 -8.979 39.354 1.00 47.78 92 THR A CA 1
ATOM 732 C C . THR A 1 92 ? -8.107 -8.880 40.491 1.00 47.78 92 THR A C 1
ATOM 734 O O . THR A 1 92 ? -7.606 -9.936 40.928 1.00 47.78 92 THR A O 1
#

Sequence (92 aa):
MPRFDLQRFLAETGLNLPRLASHLRVAEAYLEAVVAGRAELTPRDQEACRLLRRRLAQAEQVGLPFAEPPETFTRIHARLLARARSRARAET

pLDDT: mean 78.17, std 15.4, range [44.12, 93.44]

Secondary structure (DSSP, 8-state):
-PPP-HHHHHHHH---HHHHHHHHT--HHHHHHHHTTSS---HHHHHHHHHHHHHHHHHHHHTSS----TTT--HHHHHHHHHHHHHHHH--

Radius of gyration: 20.17 Å; chains: 1; bounding box: 33×33×56 Å